Protein AF-A0A417LBP3-F1 (afdb_monomer_lite)

Structure (mmCIF, N/CA/C/O backbone):
data_AF-A0A417LBP3-F1
#
_entry.id   AF-A0A417LBP3-F1
#
loop_
_atom_site.group_PDB
_atom_site.id
_atom_site.type_symbol
_atom_site.label_atom_id
_atom_site.label_alt_id
_atom_site.label_comp_id
_atom_site.label_asym_id
_atom_site.label_entity_id
_atom_site.label_seq_id
_atom_site.pdbx_PDB_ins_code
_atom_site.Cartn_x
_atom_site.Cartn_y
_atom_site.Cartn_z
_atom_site.occupancy
_atom_site.B_iso_or_equiv
_atom_site.auth_seq_id
_atom_site.auth_comp_id
_atom_site.auth_asym_id
_atom_site.auth_atom_id
_atom_site.pdbx_PDB_model_num
ATOM 1 N N . MET A 1 1 ? -6.065 9.372 4.930 1.00 81.75 1 MET A N 1
ATOM 2 C CA . MET A 1 1 ? -5.419 8.048 5.087 1.00 81.75 1 MET A CA 1
ATOM 3 C C . MET A 1 1 ? -4.973 7.546 3.726 1.00 81.75 1 MET A C 1
ATOM 5 O O . MET A 1 1 ? -5.788 7.547 2.806 1.00 81.75 1 MET A O 1
ATOM 9 N N . VAL A 1 2 ? -3.713 7.137 3.586 1.00 86.81 2 VAL A N 1
ATOM 10 C CA . VAL A 1 2 ? -3.178 6.623 2.312 1.00 86.81 2 VAL A CA 1
ATOM 11 C C . VAL A 1 2 ? -2.431 5.308 2.501 1.00 86.81 2 VAL A C 1
ATOM 13 O O . VAL A 1 2 ? -1.892 5.056 3.576 1.00 86.81 2 VAL A O 1
ATOM 16 N N . VAL A 1 3 ? -2.413 4.477 1.459 1.00 88.25 3 VAL A N 1
ATOM 17 C CA . VAL A 1 3 ? -1.652 3.230 1.374 1.00 88.25 3 VAL A CA 1
ATOM 18 C C . VAL A 1 3 ? -0.877 3.171 0.064 1.00 88.25 3 VAL A C 1
ATOM 20 O O . VAL A 1 3 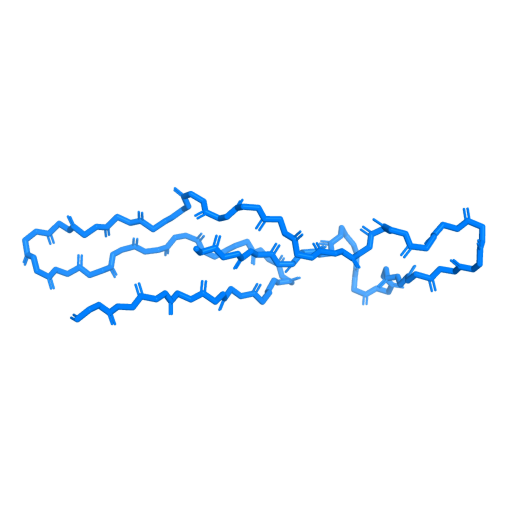? -1.424 3.445 -1.005 1.00 88.25 3 VAL A O 1
ATOM 23 N N . THR A 1 4 ? 0.379 2.759 0.142 1.00 86.69 4 THR A N 1
ATOM 24 C CA . THR A 1 4 ? 1.185 2.354 -1.013 1.00 86.69 4 THR A CA 1
ATOM 25 C C . THR A 1 4 ? 1.407 0.856 -0.905 1.00 86.69 4 THR A C 1
ATOM 27 O O . THR A 1 4 ? 1.814 0.391 0.157 1.00 86.69 4 THR A O 1
ATOM 30 N N . ARG A 1 5 ? 1.125 0.093 -1.964 1.00 84.62 5 ARG A N 1
ATOM 31 C CA . ARG A 1 5 ? 1.306 -1.366 -1.994 1.00 84.62 5 ARG A CA 1
ATOM 32 C C . ARG A 1 5 ? 2.051 -1.792 -3.248 1.00 84.62 5 ARG A C 1
ATOM 34 O O . ARG A 1 5 ? 1.941 -1.127 -4.275 1.00 84.62 5 ARG A O 1
ATOM 41 N N . HIS A 1 6 ? 2.705 -2.937 -3.150 1.00 84.69 6 HIS A N 1
ATOM 42 C CA . HIS A 1 6 ? 3.371 -3.600 -4.261 1.00 84.69 6 HIS A CA 1
ATOM 43 C C . HIS A 1 6 ? 2.649 -4.921 -4.561 1.00 84.69 6 HIS A C 1
ATOM 45 O O . HIS A 1 6 ? 2.094 -5.544 -3.653 1.00 84.69 6 HIS A O 1
ATOM 51 N N . GLY A 1 7 ? 2.588 -5.320 -5.832 1.00 79.94 7 GLY A N 1
ATOM 52 C CA . GLY A 1 7 ? 2.109 -6.641 -6.243 1.00 79.94 7 GLY A CA 1
ATOM 53 C C . GLY A 1 7 ? 3.190 -7.710 -6.070 1.00 79.94 7 G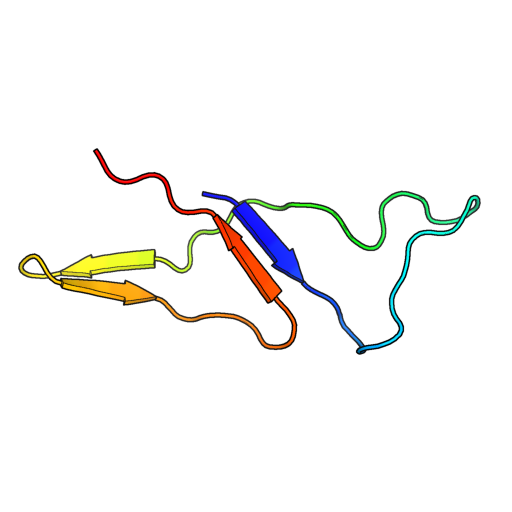LY A C 1
ATOM 54 O O . GLY A 1 7 ? 2.884 -8.844 -5.706 1.00 79.94 7 GLY A O 1
ATOM 55 N N . THR A 1 8 ? 4.452 -7.329 -6.278 1.00 84.06 8 THR A N 1
ATOM 56 C CA . THR A 1 8 ? 5.640 -8.124 -5.953 1.00 84.06 8 THR A CA 1
ATOM 57 C C . THR A 1 8 ? 6.680 -7.281 -5.220 1.00 84.06 8 THR A C 1
ATOM 59 O O . THR A 1 8 ? 6.697 -6.060 -5.342 1.00 84.06 8 THR A O 1
ATOM 62 N N . ILE A 1 9 ? 7.607 -7.920 -4.497 1.00 81.25 9 ILE A N 1
ATOM 63 C CA . ILE A 1 9 ? 8.629 -7.189 -3.725 1.00 81.2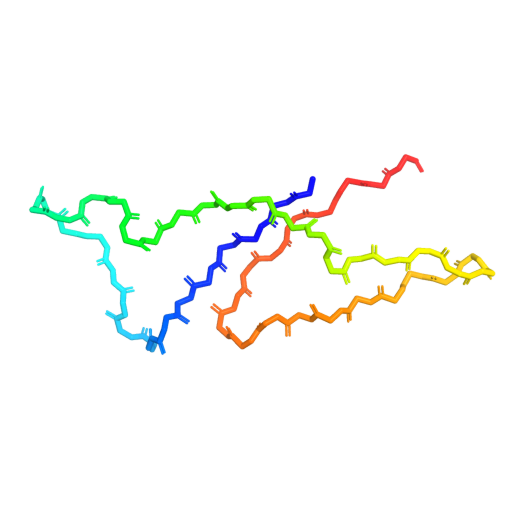5 9 ILE A CA 1
ATOM 64 C C . ILE A 1 9 ? 9.579 -6.350 -4.598 1.00 81.25 9 ILE A C 1
ATOM 66 O O . ILE A 1 9 ? 10.221 -5.437 -4.091 1.00 81.25 9 ILE A O 1
ATOM 70 N N . ASN A 1 10 ? 9.657 -6.650 -5.897 1.00 86.94 10 ASN A N 1
ATOM 71 C CA . ASN A 1 10 ? 10.543 -5.980 -6.846 1.00 86.94 10 ASN A CA 1
ATOM 72 C C . ASN A 1 10 ? 9.821 -4.910 -7.682 1.00 86.94 10 ASN A C 1
ATOM 74 O O . ASN A 1 10 ? 10.433 -4.350 -8.595 1.00 86.94 10 ASN A O 1
ATOM 78 N N . ASP A 1 11 ? 8.539 -4.635 -7.422 1.00 88.44 11 ASP A N 1
ATOM 79 C CA . ASP A 1 11 ? 7.803 -3.606 -8.158 1.00 88.44 11 ASP A CA 1
ATOM 80 C C . ASP A 1 11 ? 8.410 -2.225 -7.884 1.00 88.44 11 ASP A C 1
ATOM 82 O O . ASP A 1 11 ? 8.627 -1.832 -6.738 1.00 88.44 11 ASP A O 1
ATOM 86 N N . HIS A 1 12 ? 8.664 -1.473 -8.951 1.00 90.75 12 HIS A N 1
ATOM 87 C CA . HIS A 1 12 ? 9.225 -0.128 -8.891 1.00 90.75 12 HIS A CA 1
ATOM 88 C C . HIS A 1 12 ? 8.739 0.711 -10.075 1.00 90.75 12 HIS A C 1
ATOM 90 O O . HIS A 1 12 ? 8.301 0.183 -11.099 1.00 90.75 12 HIS A O 1
ATOM 96 N N . ASN A 1 13 ? 8.819 2.031 -9.931 1.00 92.06 13 ASN A N 1
ATOM 97 C CA . ASN A 1 13 ? 8.481 2.960 -11.003 1.00 92.06 13 ASN A CA 1
ATOM 98 C C . ASN A 1 13 ? 9.622 3.019 -12.028 1.00 92.06 13 ASN A C 1
ATOM 100 O O . ASN A 1 13 ? 10.789 3.123 -11.651 1.00 92.06 13 ASN A O 1
ATOM 104 N N . THR A 1 14 ? 9.278 2.991 -13.316 1.00 92.81 14 THR A N 1
ATOM 105 C CA . THR A 1 14 ? 10.208 3.240 -14.433 1.00 92.81 14 THR A CA 1
ATOM 106 C C . THR A 1 14 ? 9.783 4.496 -15.191 1.00 92.81 14 THR A C 1
ATOM 108 O O . THR A 1 14 ? 8.719 5.052 -14.919 1.00 92.81 14 THR A O 1
ATOM 111 N N . PHE A 1 15 ? 10.575 4.953 -16.163 1.00 94.81 15 PHE A N 1
ATOM 112 C CA . PHE A 1 15 ? 10.192 6.103 -16.993 1.00 94.81 15 PHE A CA 1
ATOM 113 C C . PHE A 1 15 ? 8.934 5.832 -17.830 1.00 94.81 15 PHE A C 1
ATOM 115 O O . PHE A 1 15 ? 8.108 6.719 -18.018 1.00 94.81 15 PHE A O 1
ATOM 122 N N . GLU A 1 16 ? 8.755 4.595 -18.289 1.00 94.94 16 GLU A N 1
ATOM 123 C CA . GLU A 1 16 ? 7.591 4.150 -19.056 1.00 94.94 16 GLU A CA 1
ATOM 124 C C . GLU A 1 16 ? 6.368 3.915 -18.161 1.00 94.94 16 GLU A C 1
ATOM 126 O O . GLU A 1 16 ? 5.230 4.017 -18.621 1.00 94.94 16 GLU A O 1
ATOM 131 N N . LYS A 1 17 ? 6.591 3.580 -16.883 1.00 89.69 17 LYS A N 1
ATOM 132 C CA . LYS A 1 17 ? 5.544 3.318 -15.886 1.00 89.69 17 LYS A CA 1
ATOM 133 C C . LYS A 1 17 ? 5.832 4.080 -14.587 1.00 89.69 17 LYS A C 1
ATOM 135 O O . LYS A 1 17 ? 6.151 3.458 -13.570 1.00 89.69 17 LYS A O 1
ATOM 140 N N . PRO A 1 18 ? 5.695 5.417 -14.594 1.00 91.56 18 PRO A N 1
ATOM 141 C CA . PRO A 1 18 ? 6.092 6.249 -13.458 1.00 91.56 18 PRO A CA 1
ATOM 142 C C . PRO A 1 18 ? 5.144 6.136 -12.259 1.00 91.56 18 PRO A C 1
ATOM 144 O O . PRO A 1 18 ? 5.491 6.556 -11.160 1.00 91.56 18 PRO A O 1
ATOM 147 N N . GLU A 1 19 ? 3.949 5.577 -12.456 1.00 91.19 19 GLU A N 1
ATOM 148 C CA . GLU A 1 19 ? 2.876 5.563 -11.457 1.00 91.19 19 GLU A CA 1
ATOM 149 C C . GLU A 1 19 ? 2.483 4.157 -10.979 1.00 91.19 19 GLU A C 1
ATOM 151 O O . GLU A 1 19 ? 1.379 3.968 -10.461 1.00 91.19 19 GLU A O 1
ATOM 156 N N . LEU A 1 20 ? 3.354 3.160 -11.165 1.00 89.19 20 LEU A N 1
ATOM 157 C CA . LEU A 1 20 ? 3.078 1.775 -10.771 1.00 89.19 20 LEU A CA 1
ATOM 158 C C . LEU A 1 20 ? 2.931 1.634 -9.246 1.00 89.19 20 LEU A C 1
ATOM 160 O O . LEU A 1 20 ? 2.020 0.966 -8.760 1.00 89.19 20 LEU A O 1
ATOM 164 N N . VAL A 1 21 ? 3.806 2.305 -8.503 1.00 89.62 21 VAL A N 1
ATOM 165 C CA . VAL A 1 21 ? 3.852 2.351 -7.044 1.00 89.62 21 VAL A CA 1
ATOM 166 C C . VAL A 1 21 ? 3.613 3.792 -6.614 1.00 89.62 21 VAL A C 1
ATOM 168 O O . VAL A 1 21 ? 4.496 4.647 -6.715 1.00 89.62 21 VAL A O 1
ATOM 171 N N . LYS A 1 22 ? 2.402 4.073 -6.129 1.00 89.62 22 LYS A N 1
ATOM 172 C CA . LYS A 1 22 ? 2.025 5.391 -5.610 1.00 89.62 22 LYS A CA 1
ATOM 173 C C . LYS A 1 22 ? 1.046 5.292 -4.439 1.00 89.62 22 LYS A C 1
ATOM 175 O O . LYS A 1 22 ? 0.320 4.298 -4.343 1.00 89.62 22 LYS A O 1
ATOM 180 N N . PRO A 1 23 ? 0.991 6.315 -3.568 1.00 91.31 23 PRO A N 1
ATOM 181 C CA . PRO A 1 23 ? -0.024 6.391 -2.531 1.00 91.31 23 PRO A CA 1
ATOM 182 C C . PRO A 1 23 ? -1.431 6.406 -3.132 1.00 91.31 23 PRO A C 1
ATOM 184 O O . PRO A 1 23 ? -1.719 7.120 -4.092 1.00 91.31 23 PRO A O 1
ATOM 187 N N . THR A 1 24 ? -2.322 5.630 -2.532 1.00 89.69 24 THR A N 1
ATOM 188 C CA . THR A 1 24 ? -3.744 5.548 -2.879 1.00 89.69 24 THR A CA 1
ATOM 189 C C . THR A 1 24 ? -4.586 5.682 -1.618 1.00 89.69 24 THR A C 1
ATOM 191 O O . THR A 1 24 ? -4.075 5.542 -0.509 1.00 89.69 24 THR A O 1
ATOM 194 N N . VAL A 1 25 ? -5.876 5.987 -1.753 1.00 89.19 25 VAL A N 1
ATOM 195 C CA . VAL A 1 25 ? -6.767 6.142 -0.593 1.00 89.19 25 VAL A CA 1
ATOM 196 C C . VAL A 1 25 ? -6.849 4.829 0.195 1.00 89.19 25 VAL A C 1
ATOM 198 O O . VAL A 1 25 ? -7.120 3.772 -0.372 1.00 89.19 25 VAL A O 1
ATOM 201 N N . PHE A 1 26 ? -6.641 4.901 1.514 1.00 87.44 26 PHE A N 1
ATOM 202 C CA . PHE A 1 26 ? -6.756 3.752 2.412 1.00 87.44 26 PHE A CA 1
ATOM 203 C C . PHE A 1 26 ? -8.050 3.804 3.229 1.00 87.44 26 PHE A C 1
ATOM 205 O O . PHE A 1 26 ? -8.196 4.654 4.103 1.00 87.44 26 PHE A O 1
ATOM 212 N N . ASN A 1 27 ? -8.948 2.845 2.983 1.00 84.38 27 ASN A N 1
ATOM 213 C CA . ASN A 1 27 ? -10.245 2.712 3.666 1.00 84.38 27 ASN A CA 1
ATOM 214 C C . ASN A 1 27 ? -10.304 1.503 4.626 1.00 84.38 27 ASN A C 1
ATOM 216 O O . ASN A 1 27 ? -11.379 1.107 5.068 1.00 84.38 27 ASN A O 1
ATOM 220 N N . GLY A 1 28 ? -9.159 0.876 4.922 1.00 82.75 28 GLY A N 1
ATOM 221 C CA . GLY A 1 28 ? -9.073 -0.355 5.720 1.00 82.75 28 GLY A CA 1
ATOM 222 C C . GLY A 1 28 ? -8.999 -0.146 7.236 1.00 82.75 28 GLY A C 1
ATOM 223 O O . GLY A 1 28 ? -8.758 -1.112 7.960 1.00 82.75 28 GLY A O 1
ATOM 224 N N . ALA A 1 29 ? -9.165 1.090 7.714 1.00 84.88 29 ALA A N 1
ATOM 225 C CA . ALA A 1 29 ? -9.151 1.434 9.132 1.00 84.88 29 ALA A CA 1
ATOM 226 C C . ALA A 1 29 ? -10.570 1.672 9.659 1.00 84.88 29 ALA A C 1
ATOM 228 O O . ALA A 1 29 ? -11.350 2.411 9.057 1.00 84.88 29 ALA A O 1
ATOM 229 N N . LYS A 1 30 ? -10.891 1.076 10.809 1.00 84.38 30 LYS A N 1
ATOM 230 C CA . LYS A 1 30 ? -12.139 1.303 11.545 1.00 84.38 30 LYS A CA 1
ATOM 231 C C . LYS A 1 30 ? -11.836 1.521 13.020 1.00 84.38 30 LYS A C 1
ATOM 233 O O . LYS A 1 30 ? -11.032 0.795 13.601 1.00 84.38 30 LYS A O 1
ATOM 238 N N . VAL A 1 31 ? -12.504 2.493 13.629 1.00 82.81 31 VAL A N 1
ATOM 239 C CA . VAL A 1 31 ? -12.458 2.706 15.079 1.00 82.81 31 VAL A CA 1
ATOM 240 C C . VAL A 1 31 ? -13.725 2.114 15.681 1.00 82.81 31 VAL A C 1
ATOM 242 O O . VAL A 1 31 ? -14.827 2.568 15.391 1.00 82.81 31 VAL A O 1
ATOM 245 N N . GLU A 1 32 ? -13.574 1.093 16.517 1.00 84.25 32 GLU A N 1
ATOM 246 C CA . GLU A 1 32 ? -14.676 0.436 17.220 1.00 84.25 32 GLU A CA 1
ATOM 247 C C . GLU A 1 32 ? -14.376 0.439 18.717 1.00 84.25 32 GLU A C 1
ATOM 249 O O . GLU A 1 32 ? -13.342 -0.070 19.143 1.00 84.25 32 GLU A O 1
ATOM 254 N N . LYS A 1 33 ? -15.280 0.995 19.536 1.00 84.12 33 LYS A N 1
ATOM 255 C CA . LYS A 1 33 ? -15.141 1.026 21.008 1.00 84.12 33 LYS A CA 1
ATOM 256 C C . LYS A 1 33 ? -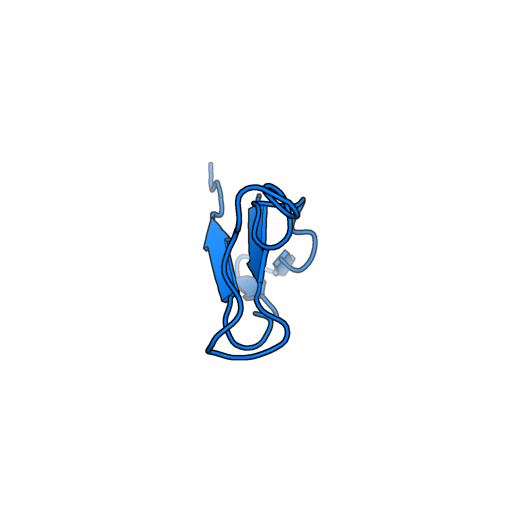13.794 1.607 21.486 1.00 84.12 33 LYS A C 1
ATOM 258 O O . LYS A 1 33 ? -13.196 1.098 22.429 1.00 84.12 33 LYS A O 1
ATOM 263 N N . GLY A 1 34 ? -13.297 2.640 20.801 1.00 83.38 34 GLY A N 1
ATOM 264 C CA . GLY A 1 34 ? -12.007 3.274 21.104 1.00 83.38 34 GLY A CA 1
ATOM 265 C C . GLY A 1 34 ? -10.774 2.480 20.653 1.00 83.38 34 GLY A C 1
ATOM 266 O O . GLY A 1 34 ? -9.656 2.916 20.898 1.00 83.38 34 GLY A O 1
ATOM 267 N N . GLN A 1 35 ? -10.952 1.340 19.980 1.00 83.44 35 GLN A N 1
ATOM 268 C CA . GLN A 1 35 ? -9.862 0.545 19.420 1.00 83.44 35 GLN A CA 1
ATOM 269 C C . GLN A 1 35 ? -9.795 0.731 17.908 1.00 83.44 35 GLN A C 1
ATOM 271 O O . GLN A 1 35 ? -10.795 0.606 17.198 1.00 83.44 35 GLN A O 1
ATOM 276 N N . LEU A 1 36 ? -8.594 1.014 17.412 1.00 86.25 36 LEU A N 1
ATOM 277 C CA . LEU A 1 36 ? -8.314 1.145 15.991 1.00 86.25 36 LEU A CA 1
ATOM 278 C C . LEU A 1 36 ? -8.004 -0.239 15.406 1.00 86.25 36 LEU A C 1
ATOM 280 O O . LEU A 1 36 ? -6.942 -0.805 15.652 1.00 86.25 36 LEU A O 1
ATOM 284 N N . LYS A 1 37 ? -8.940 -0.790 14.629 1.00 87.06 37 LYS A N 1
ATOM 285 C CA . LYS A 1 37 ? -8.755 -2.034 13.873 1.00 87.06 37 LYS A CA 1
ATOM 286 C C . LYS A 1 37 ? -8.371 -1.714 12.439 1.00 87.06 37 LYS A C 1
ATOM 288 O O . LYS A 1 37 ? -9.065 -0.959 11.756 1.00 87.06 37 LYS A O 1
ATOM 293 N N . ILE A 1 38 ? -7.277 -2.312 11.978 1.00 87.50 38 ILE A N 1
ATOM 294 C CA . ILE A 1 38 ? -6.721 -2.060 10.649 1.00 87.50 38 ILE A CA 1
ATOM 295 C C . ILE A 1 38 ? -6.333 -3.380 10.004 1.00 87.50 38 ILE A C 1
ATOM 297 O O . ILE A 1 38 ? -5.652 -4.198 10.615 1.00 87.50 38 ILE A O 1
ATOM 301 N N . THR A 1 39 ? -6.743 -3.568 8.751 1.00 86.75 39 THR A N 1
ATOM 302 C CA . THR A 1 39 ? -6.205 -4.633 7.895 1.00 86.75 39 THR A CA 1
ATOM 303 C C . THR A 1 39 ? -5.147 -4.034 6.979 1.00 86.75 39 THR A C 1
ATOM 305 O O . THR A 1 39 ? -5.472 -3.258 6.080 1.00 86.75 39 THR A O 1
ATOM 308 N N . LEU A 1 40 ? -3.881 -4.369 7.229 1.00 85.44 40 LEU A N 1
ATOM 309 C CA . LEU A 1 40 ? -2.760 -3.925 6.406 1.00 85.44 40 LEU A CA 1
ATOM 310 C C . LEU A 1 40 ? -2.564 -4.891 5.228 1.00 85.44 40 LEU A C 1
ATOM 312 O O . LEU A 1 40 ? -2.432 -6.096 5.453 1.00 85.44 40 LEU A O 1
ATOM 316 N N . PRO A 1 41 ? -2.532 -4.402 3.978 1.00 84.06 41 PRO A N 1
ATOM 317 C CA . PRO A 1 41 ? -2.138 -5.225 2.841 1.00 84.06 41 PRO A CA 1
ATOM 318 C C . PRO A 1 41 ? -0.690 -5.716 2.980 1.00 84.06 41 PRO A C 1
ATOM 320 O O . PRO A 1 41 ? 0.154 -5.035 3.568 1.00 84.06 41 PRO A O 1
ATOM 323 N N . ALA A 1 42 ? -0.374 -6.870 2.392 1.00 85.69 42 ALA A N 1
ATOM 324 C CA . ALA A 1 42 ? 1.013 -7.314 2.273 1.00 85.69 42 ALA A CA 1
ATOM 325 C C . ALA A 1 42 ? 1.853 -6.275 1.502 1.00 85.69 42 ALA A C 1
ATOM 327 O O . ALA A 1 42 ? 1.340 -5.618 0.595 1.00 85.69 42 ALA A O 1
ATOM 328 N N . GLN A 1 43 ? 3.132 -6.127 1.876 1.00 87.12 43 GLN A N 1
ATOM 329 C CA . GLN A 1 43 ? 4.094 -5.219 1.223 1.00 87.12 43 GLN A CA 1
ATOM 330 C C . GLN A 1 43 ? 3.574 -3.778 1.088 1.00 87.12 43 GLN A C 1
ATOM 332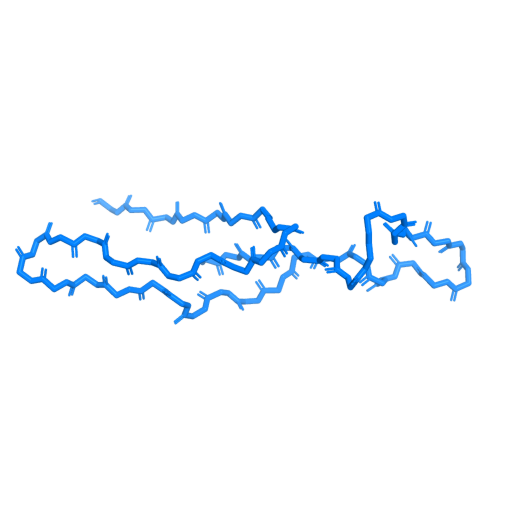 O O . GLN A 1 43 ? 3.682 -3.159 0.022 1.00 87.12 43 GLN A O 1
ATOM 337 N N . SER A 1 44 ? 2.978 -3.255 2.165 1.00 88.00 44 SER A N 1
ATOM 338 C CA . SER A 1 44 ? 2.355 -1.937 2.156 1.00 88.00 44 SER A CA 1
ATOM 339 C C . SER A 1 44 ? 2.881 -0.982 3.220 1.00 88.00 44 SER A C 1
ATOM 341 O O . SER A 1 44 ? 3.314 -1.385 4.298 1.00 88.00 44 SER A O 1
ATOM 343 N N . ILE A 1 45 ? 2.815 0.307 2.892 1.00 87.50 45 ILE A N 1
ATOM 344 C CA . ILE A 1 45 ? 3.049 1.425 3.806 1.00 87.50 45 ILE A CA 1
ATOM 345 C C . ILE A 1 45 ? 1.722 2.160 3.948 1.00 87.50 45 ILE A C 1
ATOM 347 O O . ILE A 1 45 ? 1.145 2.571 2.941 1.00 87.50 45 ILE A O 1
ATOM 351 N N . VAL A 1 46 ? 1.242 2.328 5.182 1.00 88.06 46 VAL A N 1
ATOM 352 C CA . VAL A 1 46 ? -0.016 3.023 5.486 1.00 88.06 46 VAL A CA 1
ATOM 353 C C . VAL A 1 46 ? 0.262 4.241 6.356 1.00 88.06 46 VAL A C 1
ATOM 355 O O . VAL A 1 46 ? 0.983 4.149 7.346 1.00 88.06 46 VAL A O 1
ATOM 358 N N . VAL A 1 47 ? -0.352 5.370 6.007 1.00 87.38 47 VAL A N 1
ATOM 359 C CA . VAL A 1 47 ? -0.325 6.603 6.802 1.00 87.38 47 VAL A CA 1
ATOM 360 C C . VAL A 1 47 ? -1.731 6.904 7.309 1.00 87.38 47 VAL A C 1
ATOM 362 O O . VAL A 1 47 ? -2.688 7.024 6.530 1.00 87.38 47 VAL A O 1
ATOM 365 N N . LEU A 1 48 ? -1.842 7.031 8.630 1.00 84.81 48 LEU A N 1
ATOM 366 C CA . LEU A 1 48 ? -3.079 7.299 9.354 1.00 84.81 48 LEU A CA 1
ATOM 367 C C . LEU A 1 48 ? -2.968 8.666 10.015 1.00 84.81 48 LEU A C 1
ATOM 369 O O . LEU A 1 48 ? -1.962 8.972 10.646 1.00 84.81 48 LEU A O 1
ATOM 373 N N . GLU A 1 49 ? -4.020 9.457 9.886 1.00 81.19 49 GLU A N 1
ATOM 374 C CA . GLU A 1 49 ? -4.163 10.707 10.618 1.00 81.19 49 GLU A CA 1
ATOM 375 C C . GLU A 1 49 ? -5.142 10.453 11.764 1.00 81.19 49 GLU A C 1
ATOM 377 O O . GLU A 1 49 ? -6.260 9.985 11.529 1.00 81.19 49 GLU A O 1
ATOM 382 N N . VAL A 1 50 ? -4.700 10.698 12.996 1.00 78.94 50 VAL A N 1
ATOM 383 C CA . VAL A 1 50 ? -5.498 10.560 14.220 1.00 78.94 50 VAL A CA 1
ATOM 384 C C . VAL A 1 50 ? -5.586 11.952 14.844 1.00 78.94 50 VAL A C 1
ATOM 386 O O . VAL A 1 50 ? -4.561 12.622 14.950 1.00 78.94 50 VAL A O 1
ATOM 389 N N . LYS A 1 51 ? -6.802 12.398 15.175 1.00 67.31 51 LYS A N 1
ATOM 390 C CA . LYS A 1 51 ? -7.054 13.697 15.817 1.00 67.31 51 LYS A CA 1
ATOM 391 C C . LYS A 1 51 ? -6.887 13.622 17.326 1.00 67.31 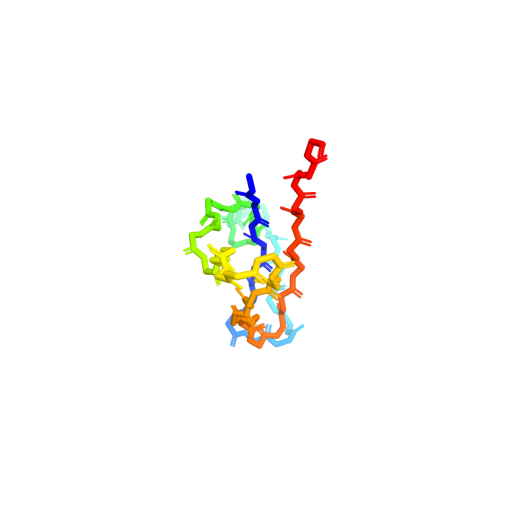51 LYS A C 1
ATOM 393 O O . LYS A 1 51 ? -7.232 12.555 17.882 1.00 67.31 51 LYS A O 1
#

pLDDT: mean 86.37, std 4.45, range [67.31, 94.94]

Secondary structure (DSSP, 8-state):
-EEEE-SSTT----SS-TTSS--EE---EEEETTEEEE-PPTTEEEE----

Foldseek 3Di:
DWKWADPDPPDDADPVRNPRTDIDDDPQWDQDPNDIDGDDDPRMDDDDDDD

Sequence (51 aa):
MVVTRHGTINDHNTFEKPELVKPTVFNGAKVEKGQLKITLPAQSIVVLEVK

Radius of gyration: 13.44 Å; chains: 1; bounding box: 26×22×40 Å